Protein AF-A0A355DPS8-F1 (afdb_monomer)

Secondary structure (DSSP, 8-state):
-BTTB-HHHHHHHHHHHHHHGGGS---HHHHHHHHHHHHHHT----TTS--HHHHHHHTT--SHHHHHHHHHHHHHTT--

Solvent-accessible surface area (backbone atoms only — not comparable to full-atom values): 4760 Å² total; per-residue (Å²): 82,58,71,93,38,56,53,68,56,52,52,55,34,48,50,51,41,75,76,42,25,83,72,54,64,68,55,69,68,39,49,53,50,50,52,50,49,25,65,62,68,74,47,92,72,56,87,46,43,86,47,62,68,64,53,37,61,76,70,63,50,86,50,71,64,51,52,51,52,52,56,47,55,48,58,58,73,67,77,121

Foldseek 3Di:
DQQVDDPVLLVVLVVVCVVCLQVLDRDPSVVVSVVVCCVRQVWDDDRSDDCVVRSCVSLVCPDVVSVVVVVVVSVVVPPD

Sequence (80 aa):
MIGSQSIIEVIWEGRNHALHWEDSNPRQPVRDMLQKLQQDLGIKLIMGRNNALAIIAVLDWKNTDHVVQDLQSLVVAKAI

Ne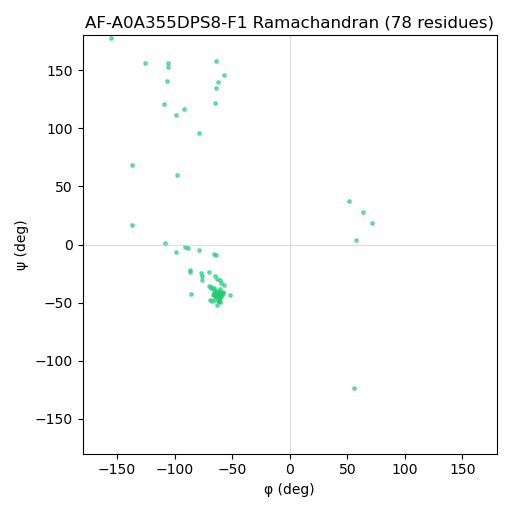arest PDB structures (foldseek):
  7uth-assembly1_B  TM=2.533E-01  e=7.682E+00  Saccharomyces cerevisiae

pLDDT: mean 87.92, std 10.64, range [41.69, 95.75]

Radius of gyration: 12.77 Å; Cα contacts (8 Å, |Δi|>4): 66; chains: 1; bounding box: 31×20×36 Å

Mean predicted aligned error: 4.5 Å

Structure (mmCIF, N/CA/C/O backbone):
data_AF-A0A355DPS8-F1
#
_entry.id   AF-A0A355DPS8-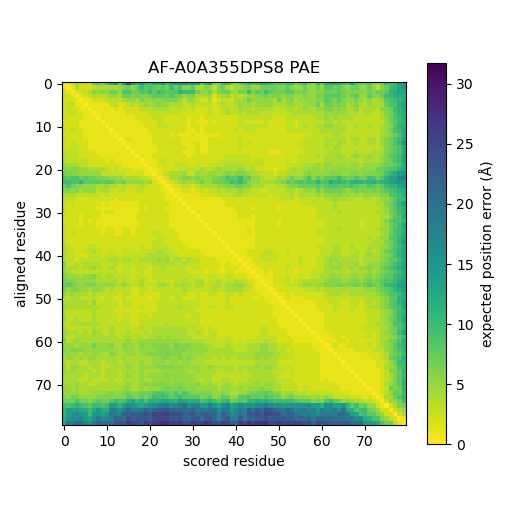F1
#
loop_
_atom_site.group_P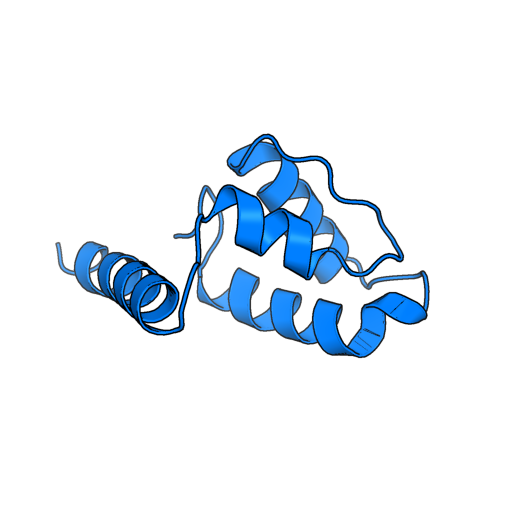DB
_atom_site.id
_atom_site.type_symbol
_atom_site.label_atom_id
_atom_site.label_alt_id
_atom_site.label_comp_id
_atom_site.label_asym_id
_atom_site.label_entity_id
_atom_site.label_seq_id
_atom_site.pdbx_PDB_ins_code
_atom_site.Cartn_x
_atom_site.Cartn_y
_atom_site.Cartn_z
_atom_site.occupancy
_atom_site.B_iso_or_equiv
_atom_site.auth_seq_id
_atom_site.auth_comp_id
_atom_site.auth_asym_id
_atom_site.auth_atom_id
_atom_site.pdbx_PDB_model_num
ATOM 1 N N . MET A 1 1 ? -4.797 3.804 11.103 1.00 77.12 1 MET A N 1
ATOM 2 C CA . MET A 1 1 ? -3.436 3.376 10.713 1.00 77.12 1 MET A CA 1
ATOM 3 C C . MET A 1 1 ? -3.581 2.231 9.728 1.00 77.12 1 MET A C 1
ATOM 5 O O . MET A 1 1 ? -4.428 1.394 9.989 1.00 77.12 1 MET A O 1
ATOM 9 N N . ILE A 1 2 ? -2.828 2.181 8.630 1.00 78.00 2 ILE A N 1
ATOM 10 C CA . ILE A 1 2 ? -2.742 0.962 7.802 1.00 78.00 2 ILE A CA 1
ATOM 11 C C . ILE A 1 2 ? -1.460 0.253 8.222 1.00 78.00 2 ILE A C 1
ATOM 13 O O . ILE A 1 2 ? -0.375 0.802 8.027 1.00 78.00 2 ILE A O 1
ATOM 17 N N . GLY A 1 3 ? -1.592 -0.907 8.871 1.00 81.25 3 GLY A N 1
ATOM 18 C CA . GLY A 1 3 ? -0.475 -1.523 9.584 1.00 81.25 3 GLY A CA 1
ATOM 19 C C . GLY A 1 3 ? 0.113 -0.552 10.612 1.00 81.25 3 GLY A C 1
ATOM 20 O O . GLY A 1 3 ? -0.606 -0.007 11.455 1.00 81.25 3 GLY A O 1
ATOM 21 N N . SER A 1 4 ? 1.412 -0.287 10.494 1.00 85.25 4 SER A N 1
ATOM 22 C CA . SER A 1 4 ? 2.165 0.638 11.347 1.00 85.25 4 SER A CA 1
ATOM 23 C C . SER A 1 4 ? 2.163 2.096 10.857 1.00 85.25 4 SER A C 1
ATOM 25 O O . SER A 1 4 ? 2.701 2.972 11.535 1.00 85.25 4 SER A O 1
ATOM 27 N N . GLN A 1 5 ? 1.549 2.391 9.704 1.00 87.81 5 GLN A N 1
ATOM 28 C CA . GLN A 1 5 ? 1.660 3.689 9.025 1.00 87.81 5 GLN A CA 1
ATOM 29 C C . GLN A 1 5 ? 0.412 4.571 9.150 1.00 87.81 5 GLN A C 1
ATOM 31 O O . GLN A 1 5 ? -0.726 4.094 9.265 1.00 87.81 5 GLN A O 1
ATOM 36 N N . SER A 1 6 ? 0.614 5.893 9.082 1.00 87.81 6 SER A N 1
ATOM 37 C CA . SER A 1 6 ? -0.491 6.847 8.982 1.00 87.81 6 SER A CA 1
ATOM 38 C C . SER A 1 6 ? -1.240 6.646 7.668 1.00 87.81 6 SER A C 1
ATOM 40 O O . SER A 1 6 ? -0.643 6.563 6.598 1.00 87.81 6 SER A O 1
ATOM 42 N N . ILE A 1 7 ? -2.572 6.639 7.733 1.00 84.38 7 ILE A N 1
ATOM 43 C CA . ILE A 1 7 ? -3.412 6.524 6.534 1.00 84.38 7 ILE A CA 1
ATOM 44 C C . ILE A 1 7 ? -3.170 7.679 5.551 1.00 84.38 7 ILE A C 1
ATOM 46 O O . ILE A 1 7 ? -3.215 7.480 4.343 1.00 84.38 7 ILE A O 1
ATOM 50 N N . ILE A 1 8 ? -2.857 8.874 6.064 1.00 87.19 8 ILE A N 1
ATOM 51 C CA . ILE A 1 8 ? -2.575 10.056 5.242 1.00 87.19 8 ILE A CA 1
ATOM 52 C C . ILE A 1 8 ? -1.287 9.845 4.441 1.00 87.19 8 ILE A C 1
ATOM 54 O O . ILE A 1 8 ? -1.263 10.131 3.247 1.00 87.19 8 ILE A O 1
ATOM 58 N N . GLU A 1 9 ? -0.242 9.303 5.075 1.00 89.88 9 GLU A N 1
ATOM 59 C CA . GLU A 1 9 ? 1.034 9.010 4.410 1.00 89.88 9 GLU A CA 1
ATOM 60 C C . GLU A 1 9 ? 0.864 7.927 3.343 1.00 89.88 9 GLU A C 1
ATOM 62 O O . GLU A 1 9 ? 1.327 8.099 2.218 1.00 89.88 9 GLU A O 1
ATOM 67 N N . VAL A 1 10 ? 0.141 6.847 3.661 1.00 89.75 10 VAL A N 1
ATOM 68 C CA . VAL A 1 10 ? -0.113 5.754 2.709 1.00 89.75 10 VAL A CA 1
ATOM 69 C C . VAL A 1 10 ? -0.914 6.242 1.500 1.00 89.75 10 VAL A C 1
ATOM 71 O O . VAL A 1 10 ? -0.573 5.894 0.373 1.00 89.75 10 VAL A O 1
ATOM 74 N N . ILE A 1 11 ? -1.936 7.084 1.696 1.00 88.88 11 ILE A N 1
ATOM 75 C CA . ILE A 1 11 ? -2.703 7.670 0.583 1.00 88.88 11 ILE A CA 1
ATOM 76 C C . ILE A 1 11 ? -1.815 8.590 -0.261 1.00 88.88 11 ILE A C 1
ATOM 78 O O . ILE A 1 11 ? -1.812 8.491 -1.490 1.00 88.88 11 ILE A O 1
ATOM 82 N N . TRP A 1 12 ? -1.062 9.484 0.383 1.00 93.81 12 TRP A N 1
ATOM 83 C CA . TRP A 1 12 ? -0.233 10.465 -0.311 1.00 93.81 12 TRP A CA 1
ATOM 84 C C . TRP A 1 12 ? 0.872 9.799 -1.137 1.00 93.81 12 TRP A C 1
ATOM 86 O O . TRP A 1 12 ? 0.976 10.030 -2.344 1.00 93.81 12 TRP A O 1
ATOM 96 N N . GLU A 1 13 ? 1.655 8.914 -0.522 1.00 95.31 13 GLU A N 1
ATOM 97 C CA . GLU A 1 13 ? 2.741 8.231 -1.221 1.00 95.31 13 GLU A CA 1
ATOM 98 C C . GLU A 1 13 ? 2.236 7.120 -2.145 1.00 95.31 13 GLU A C 1
ATOM 100 O O . GLU A 1 13 ? 2.854 6.849 -3.173 1.00 95.31 13 GLU A O 1
ATOM 105 N N . GLY A 1 14 ? 1.079 6.519 -1.851 1.00 92.88 14 GLY A N 1
ATOM 106 C CA . GLY A 1 14 ? 0.400 5.593 -2.756 1.00 92.88 14 GLY A CA 1
ATOM 107 C C . GLY A 1 14 ? -0.009 6.273 -4.064 1.00 92.88 14 GLY A C 1
ATOM 108 O O . GLY A 1 14 ? 0.227 5.726 -5.143 1.00 92.88 14 GLY A O 1
ATOM 109 N N . ARG A 1 15 ? -0.530 7.507 -3.995 1.00 93.88 15 ARG A N 1
ATOM 110 C CA . ARG A 1 15 ? -0.784 8.345 -5.179 1.00 93.88 15 ARG A CA 1
ATOM 111 C C . ARG A 1 15 ? 0.510 8.643 -5.938 1.00 93.88 15 ARG A C 1
ATOM 113 O O . ARG A 1 15 ? 0.525 8.522 -7.160 1.00 93.88 15 ARG A O 1
ATOM 120 N N . ASN A 1 16 ? 1.582 9.025 -5.241 1.00 94.81 16 ASN A N 1
ATOM 121 C CA . ASN A 1 16 ? 2.871 9.305 -5.886 1.00 94.81 16 ASN A CA 1
ATOM 122 C C . ASN A 1 16 ? 3.432 8.066 -6.595 1.00 94.81 16 ASN A C 1
ATOM 124 O O . ASN A 1 16 ? 3.928 8.183 -7.711 1.00 94.81 16 ASN A O 1
ATOM 128 N N . HIS A 1 17 ? 3.301 6.881 -5.990 1.00 94.88 17 HIS A N 1
ATOM 129 C CA . HIS A 1 17 ? 3.660 5.614 -6.628 1.00 94.88 17 HIS A CA 1
ATOM 130 C C . HIS A 1 17 ? 2.838 5.370 -7.893 1.00 94.88 17 HIS A C 1
ATOM 132 O O . HIS A 1 17 ? 3.399 5.092 -8.945 1.00 94.88 17 HIS A O 1
ATOM 138 N N . ALA A 1 18 ? 1.514 5.519 -7.823 1.00 92.44 18 ALA A N 1
ATOM 139 C CA . ALA A 1 18 ? 0.636 5.291 -8.970 1.00 92.44 18 ALA A CA 1
ATOM 140 C C . ALA A 1 18 ? 0.937 6.215 -10.165 1.00 92.44 18 ALA A C 1
ATOM 142 O O . ALA A 1 18 ? 0.726 5.804 -11.303 1.00 92.44 18 ALA A O 1
ATOM 143 N N . LEU A 1 19 ? 1.432 7.430 -9.908 1.00 92.81 19 LEU A N 1
ATOM 144 C CA . LEU A 1 19 ? 1.755 8.429 -10.932 1.00 92.81 19 LEU A CA 1
ATOM 145 C C . LEU A 1 19 ? 3.162 8.306 -11.535 1.00 92.81 19 LEU A C 1
ATOM 147 O O . LEU A 1 19 ? 3.383 8.878 -12.595 1.00 92.81 19 LEU A O 1
ATOM 151 N N . HIS A 1 20 ? 4.105 7.662 -10.842 1.00 92.62 20 HIS A N 1
ATOM 152 C CA . HIS A 1 20 ? 5.537 7.715 -11.184 1.00 92.62 20 HIS A CA 1
ATOM 153 C C . HIS A 1 20 ? 6.246 6.355 -11.091 1.00 92.62 20 HIS A C 1
ATOM 155 O O . HIS A 1 20 ? 7.472 6.289 -10.976 1.00 92.62 20 HIS A O 1
ATOM 161 N N . TRP A 1 21 ? 5.511 5.241 -11.064 1.00 91.50 21 TRP A N 1
ATOM 162 C CA . TRP A 1 21 ? 6.121 3.918 -10.883 1.00 91.50 21 TRP A CA 1
ATOM 163 C C . TRP A 1 21 ? 7.045 3.535 -12.051 1.00 91.50 21 TRP A C 1
ATOM 165 O O . TRP A 1 21 ? 7.983 2.759 -11.853 1.00 91.50 21 TRP A O 1
ATOM 175 N N . GLU A 1 22 ? 6.791 4.071 -13.246 1.00 90.00 22 GLU A N 1
ATOM 176 C CA . GLU A 1 22 ? 7.524 3.820 -14.487 1.00 90.00 22 GLU A CA 1
ATOM 177 C C . GLU A 1 22 ? 8.939 4.410 -14.498 1.00 90.00 22 GLU A C 1
ATOM 179 O O . GLU A 1 22 ? 9.825 3.867 -15.163 1.00 90.00 22 GLU A O 1
ATOM 184 N N . ASP A 1 23 ? 9.196 5.444 -13.692 1.00 86.31 23 ASP A N 1
ATOM 185 C CA . ASP A 1 23 ? 10.496 6.125 -13.623 1.00 86.31 23 ASP A CA 1
ATOM 186 C C . ASP A 1 23 ? 11.605 5.214 -13.071 1.00 86.31 23 ASP A C 1
ATOM 188 O O . ASP A 1 23 ? 12.780 5.585 -13.047 1.00 86.31 23 ASP A O 1
ATOM 192 N N . SER A 1 24 ? 11.248 4.020 -12.575 1.00 82.75 24 SER A N 1
ATOM 193 C CA . SER A 1 24 ? 12.147 3.015 -11.987 1.00 82.75 24 SER A CA 1
ATOM 194 C C . SER A 1 24 ? 12.978 3.517 -10.794 1.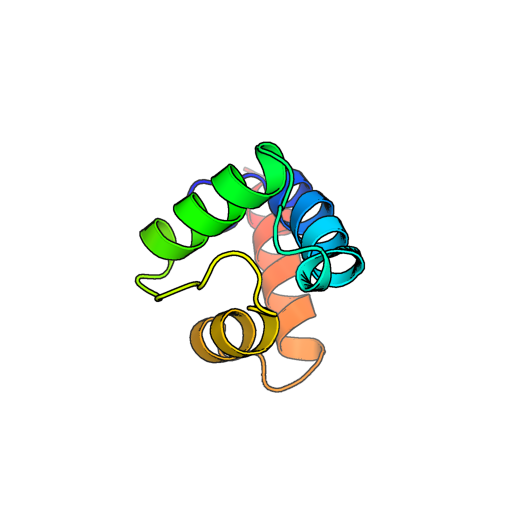00 82.75 24 SER A C 1
ATOM 196 O O . SER A 1 24 ? 13.782 2.778 -10.223 1.00 82.75 24 SER A O 1
ATOM 198 N N . ASN A 1 25 ? 12.746 4.757 -10.363 1.00 87.31 25 ASN A N 1
ATOM 199 C CA . ASN A 1 25 ? 13.463 5.435 -9.300 1.00 87.31 25 ASN A CA 1
ATOM 200 C C . ASN A 1 25 ? 12.489 6.191 -8.379 1.00 87.31 25 ASN A C 1
ATOM 202 O O . ASN A 1 25 ? 12.485 7.424 -8.357 1.00 87.31 25 ASN A O 1
ATOM 206 N N . PRO A 1 26 ? 11.649 5.474 -7.607 1.00 90.44 26 PRO A N 1
ATOM 207 C CA . PRO A 1 26 ? 10.747 6.112 -6.658 1.00 90.44 26 PRO A CA 1
ATOM 208 C C . PRO A 1 26 ? 11.528 6.968 -5.654 1.00 90.44 26 PRO A C 1
ATOM 210 O O . PRO A 1 26 ? 12.644 6.628 -5.249 1.00 90.44 26 PRO A O 1
ATOM 213 N N . ARG A 1 27 ? 10.935 8.084 -5.227 1.00 93.19 27 ARG A N 1
ATOM 214 C CA . ARG A 1 27 ? 11.513 8.931 -4.174 1.00 93.19 27 ARG A CA 1
ATOM 215 C C . ARG A 1 27 ? 11.567 8.173 -2.847 1.00 93.19 27 ARG A C 1
ATOM 217 O O . ARG A 1 27 ? 10.801 7.233 -2.637 1.00 93.19 27 ARG A O 1
ATOM 224 N N . GLN A 1 28 ? 12.441 8.612 -1.942 1.00 94.81 2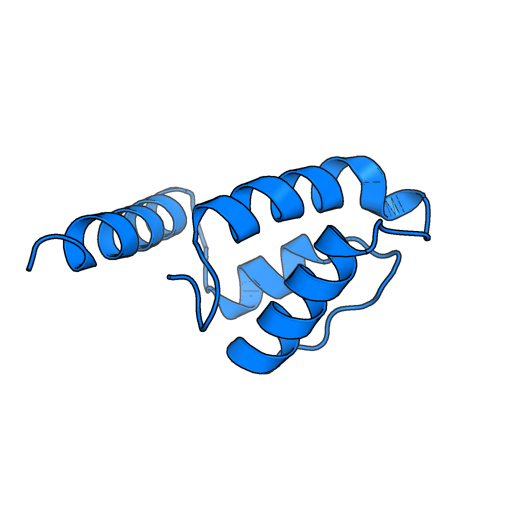8 GLN A N 1
ATOM 225 C CA . GLN A 1 28 ? 12.630 7.951 -0.647 1.00 94.81 28 GLN A CA 1
ATOM 226 C C . GLN A 1 28 ? 11.318 7.731 0.136 1.00 94.81 28 GLN A C 1
ATOM 228 O O . GLN A 1 28 ? 11.102 6.600 0.560 1.00 94.81 28 GLN A O 1
ATOM 233 N N . PRO A 1 29 ? 10.382 8.700 0.225 1.00 95.25 29 PRO A N 1
ATOM 234 C CA . PRO A 1 29 ? 9.117 8.484 0.936 1.00 95.25 29 PRO A CA 1
ATOM 235 C C . PRO A 1 29 ? 8.264 7.344 0.359 1.00 95.25 29 PRO A C 1
ATOM 237 O O . PRO A 1 29 ? 7.701 6.546 1.105 1.00 95.25 29 PRO A O 1
ATOM 240 N N . VAL A 1 30 ? 8.226 7.204 -0.972 1.00 94.94 30 VAL A N 1
ATOM 241 C CA . VAL A 1 30 ? 7.525 6.098 -1.642 1.00 94.94 30 VAL A CA 1
ATOM 242 C C . VAL A 1 30 ? 8.201 4.763 -1.329 1.00 94.94 30 VAL A C 1
ATOM 244 O O . VAL A 1 30 ? 7.517 3.778 -1.059 1.00 94.94 30 VAL A O 1
ATOM 247 N N . ARG A 1 31 ? 9.540 4.719 -1.330 1.00 94.94 31 ARG A N 1
ATOM 248 C CA . ARG A 1 31 ? 10.301 3.509 -0.972 1.00 94.94 31 ARG A CA 1
ATOM 249 C C . ARG A 1 31 ? 10.012 3.079 0.461 1.00 94.94 31 ARG A C 1
ATOM 251 O O . ARG A 1 31 ? 9.698 1.912 0.679 1.00 94.94 31 ARG A O 1
ATOM 258 N N . ASP A 1 32 ? 10.071 4.019 1.399 1.00 95.56 32 ASP A N 1
ATOM 259 C CA . ASP A 1 32 ? 9.835 3.763 2.819 1.00 95.56 32 ASP A CA 1
ATOM 260 C C . ASP A 1 32 ? 8.408 3.255 3.049 1.00 95.56 32 ASP A C 1
ATOM 262 O O . ASP A 1 32 ? 8.205 2.262 3.751 1.00 95.56 32 ASP A O 1
ATOM 266 N N . MET A 1 33 ? 7.424 3.888 2.400 1.00 95.75 33 MET A N 1
ATOM 267 C CA . MET A 1 33 ? 6.024 3.477 2.471 1.00 95.75 33 MET A CA 1
ATOM 268 C C . MET A 1 33 ? 5.815 2.058 1.930 1.00 95.75 33 MET A C 1
ATOM 270 O O . MET A 1 33 ? 5.209 1.225 2.610 1.00 95.75 33 MET A O 1
ATOM 274 N N . LEU A 1 34 ? 6.355 1.750 0.745 1.00 94.62 34 LEU A N 1
ATOM 275 C CA . LEU A 1 34 ? 6.241 0.421 0.137 1.00 94.62 34 LEU A CA 1
ATOM 276 C C . LEU A 1 34 ? 6.956 -0.648 0.974 1.00 94.62 34 LEU A C 1
ATOM 278 O O . LEU A 1 34 ? 6.433 -1.748 1.135 1.00 94.62 34 LEU A O 1
ATOM 282 N N . GLN A 1 35 ? 8.133 -0.345 1.525 1.00 95.00 35 GLN A N 1
ATOM 283 C CA . GLN A 1 35 ? 8.881 -1.285 2.359 1.00 95.00 35 GLN A CA 1
ATOM 284 C C . GLN A 1 35 ? 8.120 -1.622 3.644 1.00 95.00 35 GLN A C 1
ATOM 286 O O . GLN A 1 35 ? 8.035 -2.796 4.009 1.00 95.00 35 GLN A O 1
ATOM 291 N N . LYS A 1 36 ? 7.527 -0.618 4.295 1.00 94.88 36 LYS A N 1
ATOM 292 C CA . LYS A 1 36 ? 6.678 -0.824 5.471 1.00 94.88 36 LYS A CA 1
ATOM 293 C C . LYS A 1 36 ? 5.402 -1.590 5.127 1.00 94.88 36 LYS A C 1
ATOM 295 O O . LYS A 1 36 ? 5.074 -2.525 5.841 1.00 94.88 36 LYS A O 1
ATOM 300 N N . LEU A 1 37 ? 4.728 -1.289 4.010 1.00 93.12 37 LEU A N 1
ATOM 301 C CA . LEU A 1 37 ? 3.567 -2.080 3.566 1.00 93.12 37 LEU A CA 1
ATOM 302 C C . LEU A 1 37 ? 3.935 -3.545 3.313 1.00 93.12 37 LEU A C 1
ATOM 304 O O . LEU A 1 37 ? 3.195 -4.440 3.704 1.00 93.12 37 LEU A O 1
ATOM 308 N N . GLN A 1 38 ? 5.085 -3.798 2.688 1.00 95.00 38 GLN A N 1
ATOM 309 C CA . GLN A 1 38 ? 5.599 -5.153 2.494 1.00 95.00 38 GLN A CA 1
ATOM 310 C C . GLN A 1 38 ? 5.818 -5.877 3.833 1.00 95.00 38 GLN A C 1
ATOM 312 O O . GLN A 1 38 ? 5.470 -7.050 3.946 1.00 95.00 38 GLN A O 1
ATOM 317 N N . GLN A 1 39 ? 6.364 -5.194 4.842 1.00 94.50 39 GLN A N 1
ATOM 318 C CA . GLN A 1 39 ? 6.553 -5.757 6.184 1.00 94.50 39 GLN A CA 1
ATOM 319 C C . GLN A 1 39 ? 5.218 -6.009 6.896 1.00 94.50 39 GLN A C 1
ATOM 321 O O . GLN A 1 39 ? 5.001 -7.107 7.400 1.00 94.50 39 GLN A O 1
ATOM 326 N N . ASP A 1 40 ? 4.324 -5.022 6.892 1.00 91.88 40 ASP A N 1
ATOM 327 C CA . ASP A 1 40 ? 3.052 -5.056 7.617 1.00 91.88 40 ASP A CA 1
ATOM 328 C C . ASP A 1 40 ? 2.069 -6.078 7.025 1.00 91.88 40 ASP A C 1
ATOM 330 O O . ASP A 1 40 ? 1.336 -6.734 7.762 1.00 91.88 40 ASP A O 1
ATOM 334 N N . LEU A 1 41 ? 2.049 -6.222 5.697 1.00 89.69 41 LEU A N 1
ATOM 335 C CA . LEU A 1 41 ? 1.113 -7.099 4.983 1.00 89.69 41 LEU A CA 1
ATOM 336 C C . LEU A 1 41 ? 1.728 -8.455 4.606 1.00 89.69 41 LEU A C 1
ATOM 338 O O . LEU A 1 41 ? 1.031 -9.316 4.075 1.00 89.69 41 LEU A O 1
ATOM 342 N N . GLY A 1 42 ? 3.032 -8.650 4.829 1.00 92.31 42 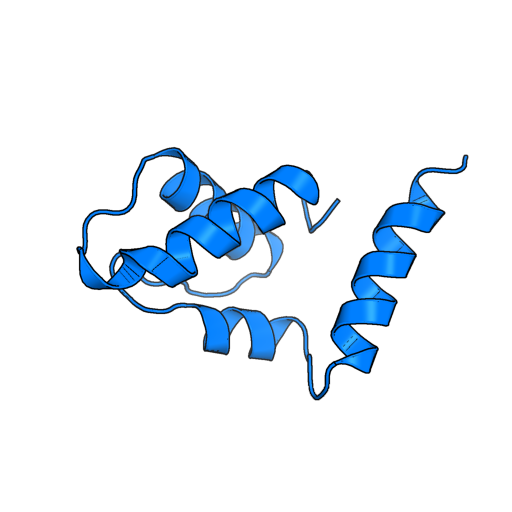GLY A N 1
ATOM 343 C CA . GLY A 1 42 ? 3.733 -9.886 4.466 1.00 92.31 42 GLY A CA 1
ATOM 344 C C . GLY A 1 42 ? 3.763 -10.167 2.958 1.00 92.31 42 GLY A C 1
ATOM 345 O O . GLY A 1 42 ? 3.817 -11.325 2.545 1.00 92.31 42 GLY A O 1
ATOM 346 N N . ILE A 1 43 ? 3.714 -9.124 2.124 1.00 93.31 43 ILE A N 1
ATOM 347 C CA . ILE A 1 43 ? 3.679 -9.229 0.655 1.00 93.31 43 ILE A CA 1
ATOM 348 C C . ILE A 1 43 ? 5.013 -8.854 0.023 1.00 93.31 43 ILE A C 1
ATOM 350 O O . ILE A 1 43 ? 5.770 -8.062 0.569 1.00 93.31 43 ILE A O 1
ATOM 354 N N . LYS A 1 44 ? 5.283 -9.348 -1.187 1.00 94.00 44 LYS A N 1
ATOM 355 C CA . LYS A 1 44 ? 6.445 -8.914 -1.971 1.00 94.00 44 LYS A CA 1
ATOM 356 C C . LYS A 1 44 ? 6.070 -7.758 -2.895 1.00 94.00 44 LYS A C 1
ATOM 358 O O . LYS A 1 44 ? 5.305 -7.953 -3.836 1.00 94.00 44 LYS A O 1
ATOM 363 N N . LEU A 1 45 ? 6.674 -6.593 -2.680 1.00 93.50 45 LEU A N 1
ATOM 364 C CA . LEU A 1 45 ? 6.582 -5.436 -3.569 1.00 93.50 45 LEU A CA 1
ATOM 365 C C . LEU A 1 45 ? 7.896 -5.254 -4.333 1.00 93.50 45 LEU A C 1
ATOM 367 O O . LEU A 1 45 ? 8.986 -5.452 -3.798 1.00 93.50 45 LEU A O 1
ATOM 371 N N . ILE A 1 46 ? 7.804 -4.893 -5.612 1.00 90.00 46 ILE A N 1
ATOM 372 C CA . ILE A 1 46 ? 8.970 -4.733 -6.486 1.00 90.00 46 ILE A CA 1
ATOM 373 C C . ILE A 1 46 ? 9.166 -3.245 -6.769 1.00 90.00 46 ILE A C 1
ATOM 375 O O . ILE A 1 46 ? 8.281 -2.581 -7.310 1.00 90.00 46 ILE A O 1
ATOM 379 N N . MET A 1 47 ? 10.333 -2.712 -6.408 1.00 86.94 47 MET A N 1
ATOM 380 C CA . MET A 1 47 ? 10.696 -1.327 -6.720 1.00 86.94 47 MET A CA 1
ATOM 381 C C . MET A 1 47 ? 10.756 -1.111 -8.236 1.00 86.94 47 MET A C 1
ATOM 383 O O . MET A 1 47 ? 11.249 -1.970 -8.964 1.00 86.94 47 MET A O 1
ATOM 387 N N . GLY A 1 48 ? 10.257 0.036 -8.703 1.00 84.06 48 GLY A N 1
ATOM 388 C CA . GLY A 1 48 ? 10.197 0.348 -10.137 1.00 84.06 48 GLY A CA 1
ATOM 389 C C . GLY A 1 48 ? 9.158 -0.465 -10.916 1.00 84.06 48 GLY A C 1
ATOM 390 O O . GLY A 1 48 ? 9.250 -0.587 -12.133 1.00 84.06 48 GLY A O 1
ATOM 391 N N . ARG A 1 49 ? 8.179 -1.065 -10.227 1.00 90.38 49 ARG A N 1
ATOM 392 C CA . ARG A 1 49 ? 7.005 -1.690 -10.845 1.00 90.38 49 ARG A CA 1
ATOM 393 C C . ARG A 1 49 ? 5.723 -1.132 -10.255 1.00 90.38 49 ARG A C 1
ATOM 395 O O . ARG A 1 49 ? 5.689 -0.692 -9.106 1.00 90.38 49 ARG A O 1
ATOM 402 N N . ASN A 1 50 ? 4.642 -1.233 -11.020 1.00 91.88 50 ASN A N 1
ATOM 403 C CA . ASN A 1 50 ? 3.313 -1.035 -10.475 1.00 91.88 50 ASN A CA 1
ATOM 404 C C . ASN A 1 50 ? 3.016 -2.149 -9.453 1.00 91.88 50 ASN A C 1
ATOM 406 O O . ASN A 1 50 ? 3.060 -3.333 -9.781 1.00 91.88 50 ASN A O 1
ATOM 410 N N . ASN A 1 51 ? 2.726 -1.752 -8.214 1.00 93.69 51 ASN A N 1
ATOM 411 C CA . ASN A 1 51 ? 2.478 -2.657 -7.088 1.00 93.69 51 ASN A CA 1
ATOM 412 C C . ASN A 1 51 ? 0.995 -2.677 -6.679 1.00 93.69 51 ASN A C 1
ATOM 414 O O . ASN A 1 51 ? 0.633 -3.384 -5.742 1.00 93.69 51 ASN A O 1
ATOM 418 N N . ALA A 1 52 ? 0.130 -1.927 -7.375 1.00 90.88 52 ALA A N 1
ATOM 419 C CA . ALA A 1 52 ? -1.267 -1.745 -6.991 1.00 90.88 52 ALA A CA 1
ATOM 420 C C . ALA A 1 52 ? -2.024 -3.076 -6.920 1.00 90.88 52 ALA A C 1
ATOM 422 O O . ALA A 1 52 ? -2.726 -3.323 -5.948 1.00 90.88 52 ALA A O 1
ATOM 423 N N . LEU A 1 53 ? -1.827 -3.970 -7.896 1.00 91.06 53 LEU A N 1
ATOM 424 C CA . LEU A 1 53 ? -2.514 -5.266 -7.918 1.00 91.06 53 LEU A CA 1
ATOM 425 C C . LEU A 1 53 ? -2.100 -6.183 -6.761 1.00 91.06 53 LEU A C 1
ATOM 427 O O . LEU A 1 53 ? -2.948 -6.877 -6.211 1.00 91.06 53 LEU A O 1
ATOM 431 N N . ALA A 1 54 ? -0.824 -6.170 -6.363 1.00 92.31 54 ALA A N 1
ATOM 432 C CA . ALA A 1 54 ? -0.356 -6.957 -5.221 1.00 92.31 54 ALA A CA 1
ATOM 433 C C . ALA A 1 54 ? -0.980 -6.459 -3.906 1.00 92.31 54 ALA A C 1
ATOM 435 O O . ALA A 1 54 ? -1.378 -7.262 -3.066 1.00 92.31 54 ALA A O 1
ATOM 436 N N . ILE A 1 55 ? -1.107 -5.136 -3.761 1.00 90.62 55 ILE A N 1
ATOM 437 C CA . ILE A 1 55 ? -1.731 -4.500 -2.595 1.00 90.62 55 ILE A CA 1
ATOM 438 C C . ILE A 1 55 ? -3.244 -4.775 -2.571 1.00 90.62 55 ILE A C 1
ATOM 440 O O . ILE A 1 55 ? -3.767 -5.214 -1.555 1.00 90.62 55 ILE A O 1
ATOM 444 N N . ILE A 1 56 ? -3.944 -4.593 -3.694 1.00 91.00 56 ILE A N 1
ATOM 445 C CA . ILE A 1 56 ? -5.385 -4.881 -3.817 1.00 91.00 56 ILE A CA 1
ATOM 446 C C . ILE A 1 56 ? -5.684 -6.343 -3.474 1.00 91.00 56 ILE A C 1
ATOM 448 O O . ILE A 1 56 ? -6.652 -6.621 -2.771 1.00 91.00 56 ILE A O 1
ATOM 452 N N . ALA A 1 57 ? -4.843 -7.270 -3.943 1.00 91.75 57 ALA A N 1
ATOM 453 C CA . ALA A 1 57 ? -5.026 -8.695 -3.698 1.00 91.75 57 ALA A CA 1
ATOM 454 C C . ALA A 1 57 ? -4.915 -9.063 -2.211 1.00 91.75 57 ALA A C 1
ATOM 456 O O . ALA A 1 57 ? -5.715 -9.863 -1.736 1.00 91.75 57 ALA A O 1
ATOM 457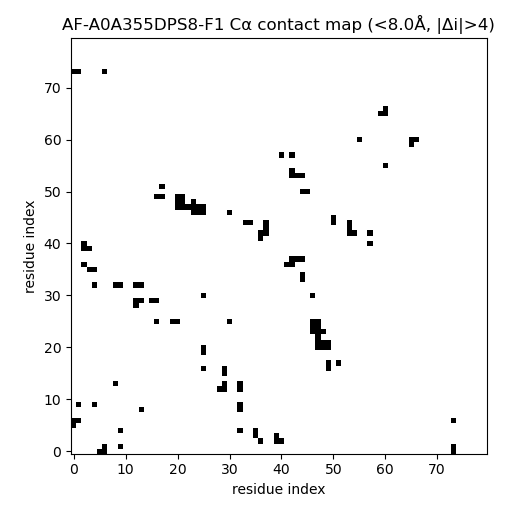 N N . VAL A 1 58 ? -3.961 -8.488 -1.466 1.00 92.50 58 VAL A N 1
ATOM 458 C CA . VAL A 1 58 ? -3.818 -8.794 -0.030 1.00 92.50 58 VAL A CA 1
ATOM 459 C C . VAL A 1 58 ? -4.873 -8.106 0.833 1.00 92.50 58 VAL A C 1
ATOM 461 O O . VAL A 1 58 ? -5.274 -8.660 1.850 1.00 92.50 58 VAL A O 1
ATOM 464 N N . LEU A 1 59 ? -5.349 -6.929 0.419 1.00 89.00 59 LEU A N 1
ATOM 465 C CA . LEU A 1 59 ? -6.436 -6.220 1.100 1.00 89.00 59 LEU A CA 1
ATOM 466 C C . LEU A 1 59 ? -7.822 -6.795 0.754 1.00 89.00 59 LEU A C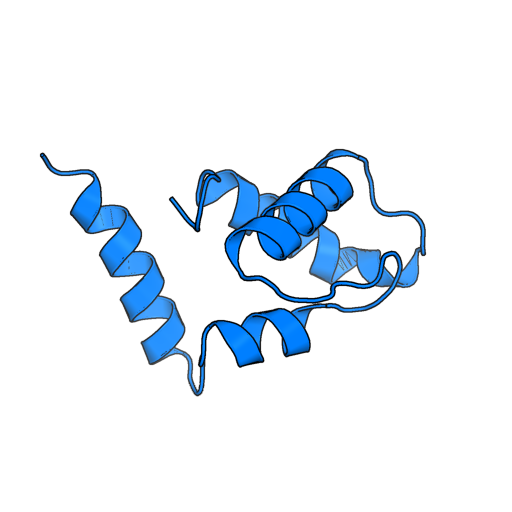 1
ATOM 468 O O . LEU A 1 59 ? -8.824 -6.356 1.306 1.00 89.00 59 LEU A O 1
ATOM 472 N N . ASP A 1 60 ? -7.890 -7.765 -0.165 1.00 92.62 60 ASP A N 1
ATOM 473 C CA . ASP A 1 60 ? -9.127 -8.383 -0.659 1.00 92.62 60 ASP A CA 1
ATOM 474 C C . ASP A 1 60 ? -10.174 -7.352 -1.136 1.00 92.62 60 ASP A C 1
ATOM 476 O O . ASP A 1 60 ? -11.389 -7.502 -0.967 1.00 92.62 60 ASP A O 1
ATOM 480 N N . TRP A 1 61 ? -9.709 -6.266 -1.762 1.00 93.12 61 TRP A N 1
ATOM 481 C CA . TRP A 1 61 ? -10.577 -5.221 -2.304 1.00 93.12 61 TRP A CA 1
ATOM 482 C C . TRP A 1 61 ? -11.178 -5.656 -3.643 1.00 93.12 61 TRP A C 1
ATOM 484 O O . TRP A 1 61 ? -10.572 -5.509 -4.703 1.00 93.12 61 TRP A O 1
ATOM 494 N N . LYS A 1 62 ? -12.400 -6.195 -3.599 1.00 93.62 62 LYS A N 1
ATOM 495 C CA . LYS A 1 62 ? -13.119 -6.708 -4.778 1.00 93.62 62 LYS A CA 1
ATOM 496 C C . LYS A 1 62 ? -13.919 -5.634 -5.509 1.00 93.62 62 LYS A C 1
ATOM 498 O O . LYS A 1 62 ? -14.237 -5.788 -6.684 1.00 93.62 62 LYS A O 1
ATOM 503 N N . ASN A 1 63 ? -14.278 -4.567 -4.807 1.00 94.12 63 ASN A N 1
ATOM 504 C CA . ASN A 1 63 ? -15.044 -3.439 -5.317 1.00 94.12 63 ASN A CA 1
ATOM 505 C C . ASN A 1 63 ? -14.744 -2.190 -4.473 1.00 94.12 63 ASN A C 1
ATOM 507 O O . ASN A 1 63 ? -13.989 -2.240 -3.499 1.00 94.12 63 ASN A O 1
ATOM 511 N N . THR A 1 64 ? -15.338 -1.064 -4.855 1.00 92.69 64 THR A N 1
ATOM 512 C CA . THR A 1 64 ? -15.165 0.216 -4.160 1.00 92.69 64 THR A CA 1
ATOM 513 C C . THR A 1 64 ? -15.675 0.195 -2.722 1.00 92.69 64 THR A C 1
ATOM 515 O O . THR A 1 64 ? -15.121 0.903 -1.886 1.00 92.69 64 THR A O 1
ATOM 518 N N . ASP A 1 65 ? -16.682 -0.621 -2.411 1.00 95.12 65 ASP A N 1
ATOM 519 C CA . ASP A 1 65 ? -17.281 -0.660 -1.075 1.00 95.12 65 ASP A CA 1
ATOM 520 C C . ASP A 1 65 ? -16.308 -1.240 -0.047 1.00 95.12 65 ASP A C 1
ATOM 522 O O . ASP A 1 65 ? -16.236 -0.723 1.065 1.00 95.12 65 ASP A O 1
ATOM 526 N N . HIS A 1 66 ? -15.494 -2.233 -0.425 1.00 92.12 66 HIS A N 1
ATOM 527 C CA . HIS A 1 66 ? -14.443 -2.774 0.450 1.00 92.12 66 HIS A CA 1
ATOM 528 C C . HIS A 1 66 ? -13.430 -1.691 0.841 1.00 92.12 66 HIS A C 1
ATOM 530 O O . HIS A 1 66 ? -13.085 -1.547 2.011 1.00 92.12 66 HIS A O 1
ATOM 536 N N . VAL A 1 67 ? -13.010 -0.872 -0.130 1.00 88.69 67 VAL A N 1
ATOM 537 C CA . VAL A 1 67 ? -12.092 0.249 0.118 1.00 88.69 67 VAL A CA 1
ATOM 538 C C . VAL A 1 67 ? -12.725 1.250 1.080 1.00 88.69 67 VAL A C 1
ATOM 540 O O . VAL A 1 67 ? -12.092 1.681 2.040 1.00 88.69 67 VAL A O 1
ATOM 543 N N . VAL A 1 68 ? -13.982 1.632 0.836 1.00 90.06 68 VAL A N 1
ATOM 544 C CA . VAL A 1 68 ? -14.696 2.605 1.672 1.00 90.06 68 VAL A CA 1
ATOM 545 C C . VAL A 1 68 ? -14.872 2.081 3.097 1.00 90.06 68 VAL A C 1
ATOM 547 O O . VAL A 1 68 ? -14.634 2.836 4.038 1.00 90.06 68 VAL A O 1
ATOM 550 N N . GLN A 1 69 ? -15.238 0.810 3.266 1.00 90.56 69 GLN A N 1
ATOM 551 C CA . GLN A 1 69 ? -15.384 0.173 4.578 1.00 90.56 69 GLN A CA 1
ATOM 552 C C . GLN A 1 69 ? -14.067 0.177 5.359 1.00 90.56 69 GLN A C 1
ATOM 554 O O . GLN A 1 69 ? -14.046 0.590 6.522 1.00 90.56 69 GLN A O 1
ATOM 559 N N . ASP A 1 70 ? -12.957 -0.184 4.712 1.00 87.25 70 ASP A N 1
ATOM 560 C CA . ASP A 1 70 ? -11.639 -0.123 5.340 1.00 87.25 70 ASP A CA 1
ATOM 561 C C . AS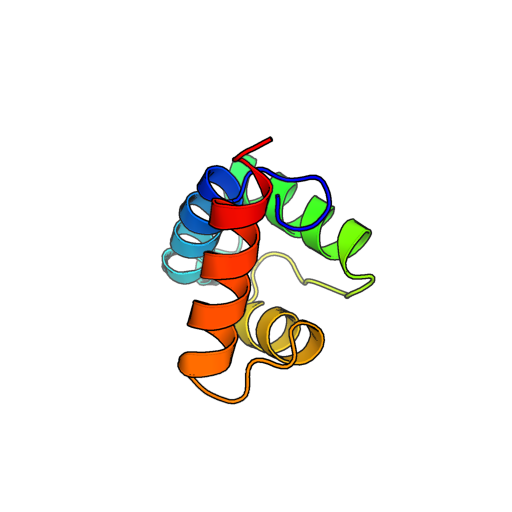P A 1 70 ? -11.285 1.313 5.729 1.00 87.25 70 ASP A C 1
ATOM 563 O O . ASP A 1 70 ? -10.942 1.570 6.882 1.00 87.25 70 ASP A O 1
ATOM 567 N N . LEU A 1 71 ? -11.448 2.286 4.826 1.00 85.31 71 LEU A N 1
ATOM 568 C CA . LEU A 1 71 ? -11.188 3.698 5.129 1.00 85.31 71 LEU A CA 1
ATOM 569 C C . LEU A 1 71 ? -12.042 4.206 6.304 1.00 85.31 71 LEU A C 1
ATOM 571 O O . LEU A 1 71 ? -11.531 4.922 7.167 1.00 85.31 71 LEU A O 1
ATOM 575 N N . GLN A 1 72 ? -13.317 3.817 6.376 1.00 87.00 72 GLN A N 1
ATOM 576 C CA . GLN A 1 72 ? -14.208 4.164 7.485 1.00 87.00 72 GLN A CA 1
ATOM 577 C C . GLN A 1 72 ? -13.732 3.558 8.808 1.00 87.00 72 GLN A C 1
ATOM 579 O O . GLN A 1 72 ? -13.682 4.270 9.814 1.00 87.00 72 GLN A O 1
ATOM 584 N N . SER A 1 73 ? -13.316 2.286 8.815 1.00 83.56 73 SER A N 1
ATOM 585 C CA . SER A 1 73 ? -12.804 1.621 10.023 1.00 83.56 73 SER A CA 1
ATOM 586 C C . SER A 1 73 ? -11.603 2.366 10.623 1.00 83.56 73 SER A C 1
ATOM 588 O O . SER A 1 73 ? -11.471 2.493 11.841 1.00 83.56 73 SER A O 1
ATOM 590 N N . LEU A 1 74 ? -10.772 2.957 9.763 1.00 77.31 74 LEU A N 1
ATOM 591 C CA . LEU A 1 74 ? -9.563 3.682 10.142 1.00 77.31 74 LEU A CA 1
ATOM 592 C C . LEU A 1 74 ? -9.829 5.086 10.693 1.00 77.31 74 LEU A C 1
ATOM 594 O O . LEU A 1 74 ? -8.989 5.620 11.424 1.00 77.31 74 LEU A O 1
ATOM 598 N N . VAL A 1 75 ? -10.965 5.685 10.332 1.00 71.25 75 VAL A N 1
ATOM 599 C CA . VAL A 1 75 ? -11.414 6.992 10.831 1.00 71.25 75 VAL A CA 1
ATOM 600 C C . VAL A 1 75 ? -12.175 6.829 12.147 1.00 71.25 75 VAL A C 1
ATOM 602 O O . VAL A 1 75 ? -11.926 7.580 13.087 1.00 71.25 75 VAL A O 1
ATOM 605 N N . VAL A 1 76 ? -13.046 5.820 12.250 1.00 60.47 76 VAL A N 1
ATOM 606 C CA . VAL A 1 76 ? -13.854 5.562 13.455 1.00 60.47 76 VAL A CA 1
ATOM 607 C C . VAL A 1 76 ? -12.994 5.054 14.617 1.00 60.47 76 VAL A C 1
ATOM 609 O O . VAL A 1 76 ? -13.203 5.468 15.753 1.00 60.47 76 VAL A O 1
ATOM 612 N N . ALA A 1 77 ? -11.958 4.251 14.352 1.00 57.38 77 ALA A N 1
ATOM 613 C CA . ALA A 1 77 ? -11.042 3.758 15.387 1.00 57.38 77 ALA A CA 1
ATOM 614 C C . ALA A 1 77 ? -10.212 4.854 16.096 1.00 57.38 77 ALA A C 1
ATOM 616 O O . ALA A 1 77 ? -9.537 4.561 17.078 1.00 57.38 77 ALA A O 1
ATOM 617 N N . LYS A 1 78 ? -10.237 6.110 15.620 1.00 51.78 78 LYS A N 1
ATOM 618 C CA . LYS A 1 78 ? -9.577 7.262 16.266 1.00 51.78 78 LYS A CA 1
ATOM 619 C C . LYS A 1 78 ? -10.467 8.026 17.258 1.00 51.78 78 LYS A C 1
ATOM 621 O O . LYS A 1 78 ? -9.990 8.987 17.854 1.00 51.78 78 LYS A O 1
ATOM 626 N N . ALA A 1 79 ? -11.733 7.641 17.419 1.00 46.47 79 ALA A N 1
ATOM 627 C CA . ALA A 1 79 ? -12.671 8.275 18.343 1.00 46.47 79 ALA A CA 1
ATOM 628 C C . ALA A 1 79 ? -12.782 7.492 19.666 1.00 46.47 79 ALA A C 1
ATOM 630 O O . ALA A 1 79 ? -13.861 7.013 20.001 1.00 46.47 79 ALA A O 1
ATOM 631 N N . ILE A 1 80 ? -11.666 7.331 20.388 1.00 41.69 80 ILE A N 1
ATOM 632 C CA . ILE A 1 80 ? -11.607 6.909 21.802 1.00 41.69 80 ILE A CA 1
ATOM 633 C C . ILE A 1 80 ? -10.439 7.641 22.461 1.00 41.69 80 ILE A C 1
ATOM 635 O O . ILE A 1 80 ? -9.339 7.619 21.861 1.00 41.69 80 ILE A O 1
#